Protein AF-A0A7U9XDM1-F1 (afdb_monomer_lite)

Structure (mmCIF, N/CA/C/O backbone):
data_AF-A0A7U9XDM1-F1
#
_entry.id   AF-A0A7U9XDM1-F1
#
loop_
_atom_site.group_PDB
_atom_site.id
_atom_site.type_symbol
_atom_site.label_atom_id
_atom_site.label_alt_id
_atom_site.label_comp_id
_atom_site.label_asym_id
_atom_site.label_entity_id
_atom_site.label_seq_id
_atom_site.pdbx_PDB_ins_code
_atom_site.Cartn_x
_atom_site.Cartn_y
_atom_site.Cartn_z
_atom_site.occupancy
_atom_site.B_iso_or_equiv
_atom_site.auth_seq_id
_atom_site.auth_comp_id
_atom_site.auth_asym_id
_atom_site.auth_atom_id
_atom_site.pdbx_PDB_model_num
ATOM 1 N N . MET A 1 1 ? -12.995 -6.544 16.988 1.00 60.53 1 MET A N 1
ATOM 2 C CA . MET A 1 1 ? -12.131 -7.502 16.259 1.00 60.53 1 MET A CA 1
ATOM 3 C C . MET A 1 1 ? -12.207 -7.291 14.755 1.00 60.53 1 MET A C 1
ATOM 5 O O . MET A 1 1 ? -11.154 -7.206 14.151 1.00 60.53 1 MET A O 1
ATOM 9 N N . GLU A 1 2 ? -13.392 -7.068 14.177 1.00 77.31 2 GLU A N 1
ATOM 10 C CA . GLU A 1 2 ? -13.591 -6.859 12.726 1.00 77.31 2 GLU A CA 1
ATOM 11 C C . GLU A 1 2 ? -12.646 -5.851 12.046 1.00 77.31 2 GLU A C 1
ATOM 13 O O . GLU A 1 2 ? -12.145 -6.116 10.959 1.00 77.31 2 GLU A O 1
ATOM 18 N N . GLN A 1 3 ? -12.363 -4.711 12.679 1.00 78.56 3 GLN A N 1
ATOM 19 C CA . GLN A 1 3 ? -11.486 -3.685 12.096 1.00 78.56 3 GLN A CA 1
ATOM 20 C C . GLN A 1 3 ? -10.025 -4.151 11.987 1.00 78.56 3 GLN A C 1
ATOM 22 O O . GLN A 1 3 ? -9.343 -3.845 11.015 1.00 78.56 3 GLN A O 1
ATOM 27 N N . ILE A 1 4 ? -9.552 -4.933 12.961 1.00 85.19 4 ILE A N 1
ATOM 28 C CA . ILE A 1 4 ? -8.198 -5.499 12.941 1.00 85.19 4 ILE A CA 1
ATOM 29 C C . ILE A 1 4 ? -8.095 -6.539 11.822 1.00 85.19 4 ILE A C 1
ATOM 31 O O . ILE A 1 4 ? -7.124 -6.531 11.072 1.00 85.19 4 ILE A O 1
ATOM 35 N N . ASP A 1 5 ? -9.125 -7.368 11.646 1.00 88.75 5 ASP A N 1
ATOM 36 C CA . ASP A 1 5 ? -9.161 -8.369 10.576 1.00 88.75 5 ASP A CA 1
ATOM 37 C C . ASP A 1 5 ? -9.149 -7.721 9.182 1.00 88.75 5 ASP A C 1
ATOM 39 O O . ASP A 1 5 ? -8.523 -8.243 8.260 1.00 88.75 5 ASP A O 1
ATOM 43 N N . GLN A 1 6 ? -9.796 -6.560 9.019 1.00 86.62 6 GLN A N 1
ATOM 44 C CA . GLN A 1 6 ? -9.736 -5.785 7.774 1.00 86.62 6 GLN A CA 1
ATOM 45 C C . GLN A 1 6 ? -8.320 -5.275 7.481 1.00 86.62 6 GLN A C 1
ATOM 47 O O . GLN A 1 6 ? -7.855 -5.389 6.345 1.00 86.62 6 GLN A O 1
ATOM 52 N N . VAL A 1 7 ? -7.609 -4.775 8.498 1.00 87.19 7 VAL A N 1
ATOM 53 C CA . VAL A 1 7 ? -6.209 -4.343 8.352 1.00 87.19 7 VAL A CA 1
ATOM 54 C C . VAL A 1 7 ? -5.308 -5.528 8.007 1.00 87.19 7 VAL A C 1
ATOM 56 O O . VAL A 1 7 ? -4.490 -5.413 7.098 1.00 87.19 7 VAL A O 1
ATOM 59 N N . ILE A 1 8 ? -5.481 -6.674 8.671 1.00 90.38 8 ILE A N 1
ATOM 60 C CA . ILE A 1 8 ? -4.696 -7.886 8.393 1.00 90.38 8 ILE A CA 1
ATOM 61 C C . ILE A 1 8 ? -4.900 -8.332 6.943 1.00 90.38 8 ILE A C 1
ATOM 63 O O . ILE A 1 8 ? -3.925 -8.460 6.211 1.00 90.38 8 ILE A O 1
ATOM 67 N N . ARG A 1 9 ? -6.151 -8.449 6.477 1.00 91.25 9 ARG A N 1
ATOM 68 C CA . ARG A 1 9 ? -6.449 -8.814 5.078 1.00 91.25 9 ARG A CA 1
ATOM 69 C C . ARG A 1 9 ? -5.835 -7.841 4.073 1.00 91.25 9 ARG A C 1
ATOM 71 O O . ARG A 1 9 ? -5.350 -8.254 3.022 1.00 91.25 9 ARG A O 1
ATOM 78 N N . MET A 1 10 ? -5.853 -6.545 4.386 1.00 88.94 10 MET A N 1
ATOM 79 C CA . MET A 1 10 ? -5.206 -5.537 3.552 1.00 88.94 10 MET A CA 1
ATOM 80 C C . MET A 1 10 ? -3.692 -5.782 3.470 1.00 88.94 10 MET A C 1
ATOM 82 O O . MET A 1 10 ? -3.140 -5.763 2.369 1.00 88.94 10 MET A O 1
ATOM 86 N N . LEU A 1 11 ? -3.025 -6.027 4.602 1.00 90.19 11 LEU A N 1
ATOM 87 C CA . LEU A 1 11 ? -1.582 -6.282 4.657 1.00 90.19 11 LEU A CA 1
ATOM 88 C C . LEU A 1 11 ? -1.196 -7.591 3.958 1.00 90.19 11 LEU A C 1
ATOM 90 O O . LEU A 1 11 ? -0.227 -7.593 3.198 1.00 90.19 11 LEU A O 1
ATOM 94 N N . ASP A 1 12 ? -1.981 -8.653 4.134 1.00 91.62 12 ASP A N 1
ATOM 95 C CA . ASP A 1 12 ? -1.766 -9.941 3.465 1.00 91.62 12 ASP A CA 1
ATOM 96 C C . ASP A 1 12 ? -1.803 -9.775 1.942 1.00 91.62 12 ASP A C 1
ATOM 98 O O . ASP A 1 12 ? -0.876 -10.196 1.252 1.00 91.62 12 ASP A O 1
ATOM 102 N N . SER A 1 13 ? -2.790 -9.039 1.411 1.00 90.00 13 SER A N 1
ATOM 103 C CA . SER A 1 13 ? -2.864 -8.769 -0.033 1.00 90.00 13 SER A CA 1
ATOM 104 C C . SER A 1 13 ? -1.651 -7.992 -0.571 1.00 90.00 13 SER A C 1
ATOM 106 O O . SER A 1 13 ? -1.246 -8.174 -1.719 1.00 90.00 13 SER A O 1
ATOM 108 N N . MET A 1 14 ? -1.042 -7.119 0.244 1.00 86.44 14 MET A N 1
ATOM 109 C CA . MET A 1 14 ? 0.172 -6.393 -0.142 1.00 86.44 14 MET A CA 1
ATOM 110 C C . MET A 1 14 ? 1.399 -7.309 -0.141 1.00 86.44 14 MET A C 1
ATOM 112 O O . MET A 1 14 ? 2.226 -7.218 -1.049 1.00 86.44 14 MET A O 1
ATOM 116 N N . ALA A 1 15 ? 1.509 -8.196 0.849 1.00 87.25 15 ALA A N 1
ATOM 117 C CA . ALA A 1 15 ? 2.586 -9.173 0.930 1.00 87.25 15 ALA A CA 1
ATOM 118 C C . ALA A 1 15 ? 2.513 -10.192 -0.222 1.00 87.25 15 ALA A C 1
ATOM 120 O O . ALA A 1 15 ? 3.533 -10.455 -0.860 1.00 87.25 15 ALA A O 1
ATOM 121 N N . GLU A 1 16 ? 1.316 -10.693 -0.551 1.00 88.38 16 GLU A N 1
ATOM 122 C CA . GLU A 1 16 ? 1.072 -11.560 -1.718 1.00 88.38 16 GLU A CA 1
ATOM 123 C C . GLU A 1 16 ? 1.461 -10.878 -3.036 1.00 88.38 16 GLU A C 1
ATOM 125 O O . GLU A 1 16 ? 2.028 -11.513 -3.924 1.00 88.38 16 GLU A O 1
ATOM 130 N N . ALA A 1 17 ? 1.234 -9.566 -3.146 1.00 84.94 17 ALA A N 1
ATOM 131 C CA . ALA A 1 17 ? 1.660 -8.759 -4.288 1.00 84.94 17 ALA A CA 1
ATOM 132 C C . ALA A 1 17 ? 3.178 -8.459 -4.317 1.00 84.94 17 ALA A C 1
ATOM 134 O O . ALA A 1 17 ? 3.638 -7.716 -5.183 1.00 84.94 17 ALA A O 1
ATOM 135 N N . GLY A 1 18 ? 3.964 -9.005 -3.382 1.00 81.25 18 GLY A N 1
ATOM 136 C CA . GLY A 1 18 ? 5.421 -8.850 -3.330 1.00 81.25 18 GLY A CA 1
ATOM 137 C C . GLY A 1 18 ? 5.909 -7.564 -2.657 1.00 81.25 18 GLY A C 1
ATOM 138 O O . GLY A 1 18 ? 7.099 -7.244 -2.724 1.00 81.25 18 GLY A O 1
ATOM 139 N N . VAL A 1 19 ? 5.031 -6.814 -1.980 1.00 80.88 19 VAL A N 1
ATOM 140 C CA . VAL A 1 19 ? 5.418 -5.592 -1.260 1.00 80.88 19 VAL A CA 1
ATOM 141 C C . VAL A 1 19 ? 6.111 -5.970 0.049 1.00 80.88 19 VAL A C 1
ATOM 143 O O . VAL A 1 19 ? 5.475 -6.378 1.015 1.00 80.88 19 VAL A O 1
ATOM 146 N N . SER A 1 20 ? 7.436 -5.813 0.103 1.00 75.06 20 SER A N 1
ATOM 147 C CA . SER A 1 20 ? 8.220 -6.279 1.260 1.00 75.06 20 SER A CA 1
ATOM 148 C C . SER A 1 20 ? 8.306 -5.289 2.430 1.00 75.06 20 SER A C 1
ATOM 150 O O . SER A 1 20 ? 8.670 -5.686 3.535 1.00 75.06 20 SER A O 1
ATOM 152 N N . ARG A 1 21 ? 8.081 -3.987 2.204 1.00 76.06 21 ARG A N 1
ATOM 153 C CA . ARG A 1 21 ? 8.224 -2.945 3.233 1.00 76.06 21 ARG A CA 1
ATOM 154 C C . ARG A 1 21 ? 7.009 -2.035 3.203 1.00 76.06 21 ARG A C 1
ATOM 156 O O . ARG A 1 21 ? 6.813 -1.293 2.248 1.00 76.06 21 ARG A O 1
ATOM 163 N N . ILE A 1 22 ? 6.226 -2.083 4.273 1.00 83.12 22 ILE A N 1
ATOM 164 C CA . ILE A 1 22 ? 4.987 -1.324 4.416 1.00 83.12 22 ILE A CA 1
ATOM 165 C C . ILE A 1 22 ? 5.162 -0.380 5.603 1.00 83.12 22 ILE A C 1
ATOM 167 O O . ILE A 1 22 ? 5.528 -0.811 6.695 1.00 83.12 22 ILE A O 1
ATOM 171 N N . LYS A 1 23 ? 4.921 0.913 5.381 1.00 84.44 23 LYS A N 1
ATOM 172 C CA . LYS A 1 23 ? 4.804 1.910 6.447 1.00 84.44 23 LYS A CA 1
ATOM 173 C C . LYS A 1 23 ? 3.316 2.175 6.650 1.00 84.44 23 LYS A C 1
ATOM 175 O O . LYS A 1 23 ? 2.647 2.588 5.708 1.00 84.44 23 LYS A O 1
ATOM 180 N N . VAL A 1 24 ? 2.809 1.897 7.847 1.00 86.75 24 VAL A N 1
ATOM 181 C CA . VAL A 1 24 ? 1.410 2.144 8.216 1.00 86.75 24 VAL A CA 1
ATOM 182 C C . VAL A 1 24 ? 1.383 3.319 9.179 1.00 86.75 24 VAL A C 1
ATOM 184 O O . VAL A 1 24 ? 2.082 3.300 10.190 1.00 86.75 24 VAL A O 1
ATOM 187 N N . GLU A 1 25 ? 0.597 4.337 8.853 1.00 86.69 25 GLU A N 1
ATOM 188 C CA . GLU A 1 25 ? 0.412 5.532 9.674 1.00 86.69 25 GLU A CA 1
ATOM 189 C C . GLU A 1 25 ? -1.078 5.842 9.777 1.00 86.69 25 GLU A C 1
ATOM 191 O O . GLU A 1 25 ? -1.843 5.598 8.843 1.00 86.69 25 GLU A O 1
ATOM 196 N N . THR A 1 26 ? -1.486 6.375 10.923 1.00 86.38 26 THR A N 1
ATOM 197 C CA . THR A 1 26 ? -2.823 6.931 11.121 1.00 86.38 26 THR A CA 1
ATOM 198 C C . THR A 1 26 ? -2.798 8.409 10.746 1.00 86.38 26 THR A C 1
ATOM 200 O O . THR A 1 26 ? -1.856 9.110 11.112 1.00 86.38 26 THR A O 1
ATOM 203 N N . SER A 1 27 ? -3.823 8.891 10.050 1.00 85.06 27 SER A N 1
ATOM 204 C CA . SER A 1 27 ? -3.979 10.308 9.711 1.00 85.06 27 SER A CA 1
ATOM 205 C C . SER A 1 27 ? -5.401 10.754 10.020 1.00 85.06 27 SER A C 1
ATOM 207 O O . SER A 1 27 ? -6.345 10.016 9.752 1.00 85.06 27 SER A O 1
ATOM 209 N N . GLU A 1 28 ? -5.541 11.962 10.562 1.00 87.75 28 GLU A N 1
ATOM 210 C CA . GLU A 1 28 ? -6.836 12.602 10.827 1.00 87.75 28 GLU A CA 1
ATOM 211 C C . GLU A 1 28 ? -7.514 13.102 9.538 1.00 87.75 28 GLU A C 1
ATOM 213 O O . GLU A 1 28 ? -8.712 13.364 9.524 1.00 87.75 28 GLU A O 1
ATOM 218 N N . GLU A 1 29 ? -6.762 13.210 8.439 1.00 87.00 29 GLU A N 1
ATOM 219 C CA . GLU A 1 29 ? -7.263 13.642 7.126 1.00 87.00 29 GLU A CA 1
ATOM 220 C C . GLU A 1 29 ? -7.903 12.496 6.324 1.00 87.00 29 GLU A C 1
ATOM 222 O O . GLU A 1 29 ? -8.458 12.713 5.246 1.00 87.00 29 GLU A O 1
ATOM 227 N N . VAL A 1 30 ? -7.781 11.261 6.815 1.00 83.25 30 VAL A N 1
ATOM 228 C CA . VAL A 1 30 ? -8.315 10.057 6.176 1.00 83.25 30 VAL A CA 1
ATOM 229 C C . VAL A 1 30 ? -9.604 9.673 6.894 1.00 83.25 30 VAL A C 1
ATOM 231 O O . VAL A 1 30 ? -9.603 9.483 8.108 1.00 83.25 30 VAL A O 1
ATOM 234 N N . GLU A 1 31 ? -10.706 9.565 6.146 1.00 85.25 31 GLU A N 1
ATOM 235 C CA . GLU A 1 31 ? -12.009 9.201 6.711 1.00 85.25 31 GLU A CA 1
ATOM 236 C C . GLU A 1 31 ? -11.940 7.855 7.440 1.00 85.25 31 GLU A C 1
ATOM 238 O O . GLU A 1 31 ? -11.276 6.915 6.988 1.00 85.25 31 GLU A O 1
ATOM 243 N N . GLU A 1 32 ? -12.653 7.751 8.560 1.00 79.44 32 GLU A N 1
ATOM 244 C CA . GLU A 1 32 ? -12.687 6.540 9.372 1.00 79.44 32 GLU A CA 1
ATOM 245 C C . GLU A 1 32 ? -13.159 5.334 8.540 1.00 79.44 32 GLU A C 1
ATOM 247 O O . GLU A 1 32 ? -14.175 5.382 7.848 1.00 79.44 32 GLU A O 1
ATOM 252 N N . GLY A 1 33 ? -12.389 4.244 8.577 1.00 79.19 33 GLY A N 1
ATOM 253 C CA . GLY A 1 33 ? -12.643 3.045 7.770 1.00 79.19 33 GLY A CA 1
ATOM 254 C C . GLY A 1 33 ? -12.099 3.099 6.337 1.00 79.19 33 GLY A C 1
ATOM 255 O O . GLY A 1 33 ? -12.183 2.098 5.625 1.00 79.19 33 GLY A O 1
ATOM 256 N N . SER A 1 34 ? -11.499 4.214 5.914 1.00 78.56 34 SER A N 1
ATOM 257 C CA . SER A 1 34 ? -10.806 4.321 4.627 1.00 78.56 34 SER A CA 1
ATOM 258 C C . SER A 1 34 ? -9.289 4.148 4.779 1.00 78.56 34 SER A C 1
ATOM 260 O O . SER A 1 34 ? -8.703 4.419 5.826 1.00 78.56 34 SER A O 1
ATOM 262 N N . ALA A 1 35 ? -8.635 3.663 3.723 1.00 82.19 35 ALA A N 1
ATOM 263 C CA . ALA A 1 35 ? -7.185 3.506 3.675 1.00 82.19 35 ALA A CA 1
ATOM 264 C C . ALA A 1 35 ? -6.651 4.051 2.350 1.00 82.19 35 ALA A C 1
ATOM 266 O O . ALA A 1 35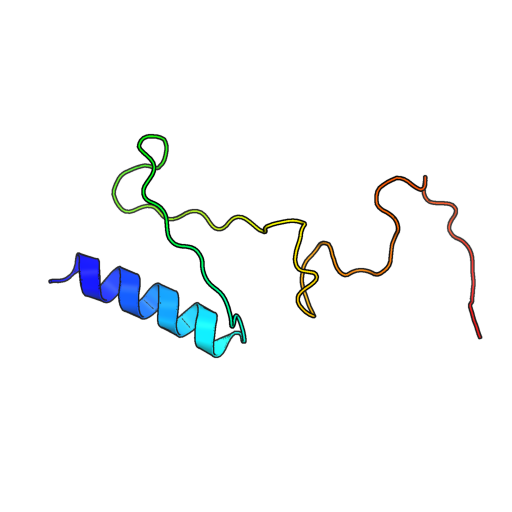 ? -7.184 3.755 1.279 1.00 82.19 35 ALA A O 1
ATOM 267 N N . ARG A 1 36 ? -5.566 4.831 2.412 1.00 82.75 36 ARG A N 1
ATOM 268 C CA . ARG A 1 36 ? -4.907 5.397 1.231 1.00 82.75 36 ARG A CA 1
ATOM 269 C C . ARG A 1 36 ? -3.510 4.816 1.074 1.00 82.75 36 ARG A C 1
ATOM 271 O O . ARG A 1 36 ? -2.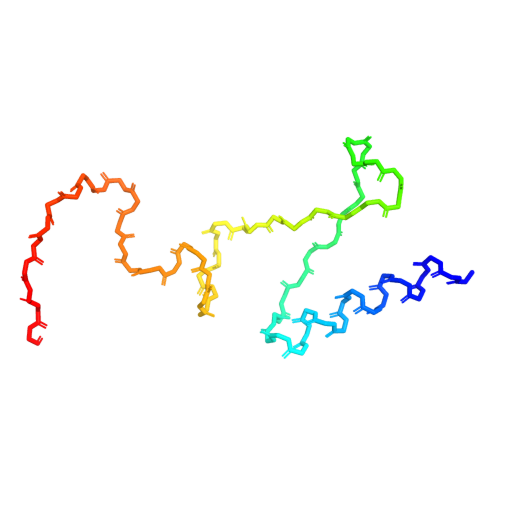727 4.789 2.018 1.00 82.75 36 ARG A O 1
ATOM 278 N N . ARG A 1 37 ? -3.181 4.383 -0.145 1.00 83.69 37 ARG A N 1
ATOM 279 C CA . ARG A 1 37 ? -1.835 3.924 -0.499 1.00 83.69 37 ARG A CA 1
ATOM 280 C C . ARG A 1 37 ? -1.043 5.096 -1.079 1.00 83.69 37 ARG A C 1
ATOM 282 O O . ARG A 1 37 ? -1.509 5.752 -2.008 1.00 83.69 37 ARG A O 1
ATOM 289 N N . ALA A 1 38 ? 0.143 5.347 -0.537 1.00 76.88 38 ALA A N 1
ATOM 290 C CA . ALA A 1 38 ? 1.085 6.333 -1.051 1.00 76.88 38 ALA A CA 1
ATOM 291 C C . ALA A 1 38 ? 2.420 5.645 -1.353 1.00 76.88 38 ALA A C 1
ATOM 293 O O . ALA A 1 38 ? 2.905 4.839 -0.560 1.00 76.88 38 ALA A O 1
ATOM 294 N N . TYR A 1 39 ? 3.000 5.952 -2.510 1.00 70.81 39 TYR A N 1
ATOM 295 C CA . TYR A 1 39 ? 4.305 5.436 -2.911 1.00 70.81 39 TYR A CA 1
ATOM 296 C C . TYR A 1 39 ? 5.391 6.418 -2.469 1.00 70.81 39 TYR A C 1
ATOM 298 O O . TYR A 1 39 ? 5.321 7.607 -2.770 1.00 70.81 39 TYR A O 1
ATOM 306 N N . HIS A 1 40 ? 6.400 5.927 -1.750 1.00 65.69 40 HIS A N 1
ATOM 307 C CA . HIS A 1 40 ? 7.539 6.747 -1.351 1.00 65.69 40 HIS A CA 1
ATOM 308 C C . HIS A 1 40 ? 8.599 6.745 -2.459 1.00 65.69 40 HIS A C 1
ATOM 310 O O . HIS A 1 40 ? 9.109 5.690 -2.833 1.00 65.69 40 HIS A O 1
ATOM 316 N N . HIS A 1 41 ? 8.982 7.930 -2.936 1.00 60.03 41 HIS A N 1
ATOM 317 C CA . HIS A 1 41 ? 9.882 8.122 -4.084 1.00 60.03 41 HIS A CA 1
ATOM 318 C C . HIS A 1 41 ? 11.324 7.614 -3.855 1.00 60.03 41 HIS A C 1
ATOM 320 O O . HIS A 1 41 ? 12.122 7.572 -4.781 1.00 60.03 41 HIS A O 1
ATOM 326 N N . GLY A 1 42 ? 11.676 7.215 -2.628 1.00 57.12 42 GLY A N 1
ATOM 327 C CA . GLY A 1 42 ? 13.024 6.754 -2.265 1.00 57.12 42 GLY A CA 1
ATOM 328 C C . GLY A 1 42 ? 13.305 5.258 -2.463 1.00 57.12 42 GLY A C 1
ATOM 329 O O . GLY A 1 42 ? 14.434 4.831 -2.234 1.00 57.12 42 GLY A O 1
ATOM 330 N N . ARG A 1 43 ? 12.310 4.443 -2.842 1.00 59.47 43 ARG A N 1
ATOM 331 C CA . ARG A 1 43 ? 12.512 3.015 -3.131 1.00 59.47 43 ARG A CA 1
ATOM 332 C C . ARG A 1 43 ? 11.895 2.679 -4.483 1.00 59.47 43 ARG A C 1
ATOM 334 O O . ARG A 1 43 ? 10.679 2.563 -4.608 1.00 59.47 43 ARG A O 1
ATOM 341 N N . CYS A 1 44 ? 12.749 2.503 -5.485 1.00 61.31 44 CYS A N 1
ATOM 342 C CA . CYS A 1 44 ? 12.367 1.930 -6.770 1.00 61.31 44 CYS A CA 1
ATOM 343 C C . CYS A 1 44 ? 12.156 0.426 -6.592 1.00 61.31 44 CYS A C 1
ATOM 345 O O . CYS A 1 44 ? 13.001 -0.383 -6.968 1.00 61.31 44 CYS A O 1
ATOM 347 N N . ASP A 1 45 ? 11.053 0.055 -5.945 1.00 60.09 45 ASP A N 1
ATOM 348 C CA . ASP A 1 45 ? 10.577 -1.319 -6.012 1.00 60.09 45 ASP A CA 1
ATOM 349 C C . ASP A 1 45 ? 10.362 -1.704 -7.472 1.00 60.09 45 ASP A C 1
ATOM 351 O O . ASP 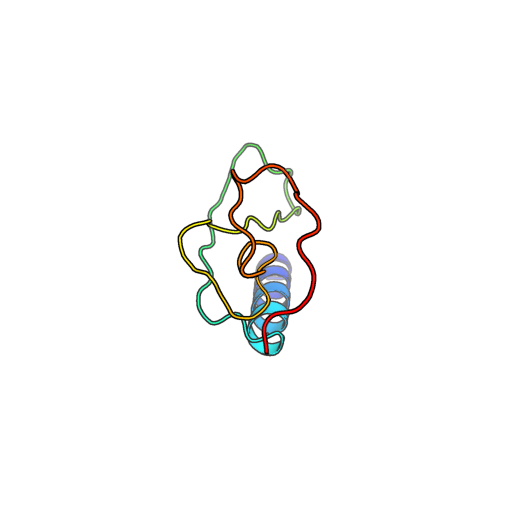A 1 45 ? 9.880 -0.895 -8.268 1.00 60.09 45 ASP A O 1
ATOM 355 N N . VAL A 1 46 ? 10.750 -2.929 -7.832 1.00 56.84 46 VAL A N 1
ATOM 356 C CA . VAL A 1 46 ? 10.509 -3.468 -9.173 1.00 56.84 46 VAL A CA 1
ATOM 357 C C . VAL A 1 46 ? 8.993 -3.480 -9.385 1.00 56.84 46 VAL A C 1
ATOM 359 O O . VAL A 1 46 ? 8.278 -4.169 -8.663 1.00 56.84 46 VAL A O 1
ATOM 362 N N . GLY A 1 47 ? 8.504 -2.665 -10.324 1.00 58.94 47 GLY A N 1
ATOM 363 C CA . GLY A 1 47 ? 7.069 -2.451 -10.561 1.00 58.94 47 GLY A CA 1
ATOM 364 C C . GLY A 1 47 ? 6.470 -1.185 -9.927 1.00 58.94 47 GLY A C 1
ATOM 365 O O . GLY A 1 47 ? 5.276 -0.941 -10.085 1.00 58.94 47 GLY A O 1
ATOM 366 N N . SER A 1 48 ? 7.263 -0.353 -9.242 1.00 64.56 48 SER A N 1
ATOM 367 C CA . SER A 1 48 ? 6.838 0.993 -8.835 1.00 64.56 48 SER A CA 1
ATOM 368 C C . SER A 1 48 ? 6.528 1.851 -10.073 1.00 64.56 48 SER A C 1
ATOM 370 O O . SER A 1 48 ? 7.311 1.818 -11.025 1.00 64.56 48 SER A O 1
ATOM 372 N N . PRO A 1 49 ? 5.471 2.692 -10.059 1.00 66.75 49 PRO A N 1
ATOM 373 C CA . PRO A 1 49 ? 5.201 3.655 -11.134 1.00 66.75 49 PRO A CA 1
ATOM 374 C C . PRO A 1 49 ? 6.368 4.614 -11.409 1.00 66.75 49 PRO A C 1
ATOM 376 O O . PRO A 1 49 ? 6.435 5.215 -12.474 1.00 66.75 49 PRO A O 1
ATOM 379 N N . PHE A 1 50 ? 7.283 4.756 -10.447 1.00 63.88 50 PHE A N 1
ATOM 380 C CA . PHE A 1 50 ? 8.467 5.609 -10.538 1.00 63.88 50 PHE A CA 1
ATOM 381 C C . PHE A 1 50 ? 9.740 4.842 -10.937 1.00 63.88 50 PHE A C 1
ATOM 383 O O . PHE A 1 50 ? 10.782 5.452 -11.147 1.00 63.88 50 PHE A O 1
ATOM 390 N N . ALA A 1 51 ? 9.680 3.511 -11.050 1.00 64.94 51 ALA A N 1
ATOM 391 C CA . ALA A 1 51 ? 10.793 2.653 -11.464 1.00 64.94 51 ALA A CA 1
ATOM 392 C C . ALA A 1 51 ? 10.716 2.304 -12.964 1.00 64.94 51 ALA A C 1
ATOM 394 O O . ALA A 1 51 ? 10.983 1.172 -13.361 1.00 64.94 51 ALA A O 1
ATOM 395 N N . THR A 1 52 ? 10.315 3.264 -13.800 1.00 70.44 52 THR A N 1
ATOM 396 C CA . THR A 1 52 ? 10.165 3.092 -15.258 1.00 70.44 52 THR A CA 1
ATOM 397 C C . THR A 1 52 ? 11.480 3.250 -16.023 1.00 70.44 52 THR A C 1
ATOM 399 O O . THR A 1 52 ? 11.528 2.969 -17.215 1.00 70.44 52 THR A O 1
ATOM 402 N N . GLY A 1 53 ? 12.549 3.708 -15.360 1.00 68.38 53 GLY A N 1
ATOM 403 C CA . GLY A 1 53 ? 13.830 4.033 -15.998 1.00 68.38 53 GLY A CA 1
ATOM 404 C C . GLY A 1 53 ? 13.826 5.362 -16.762 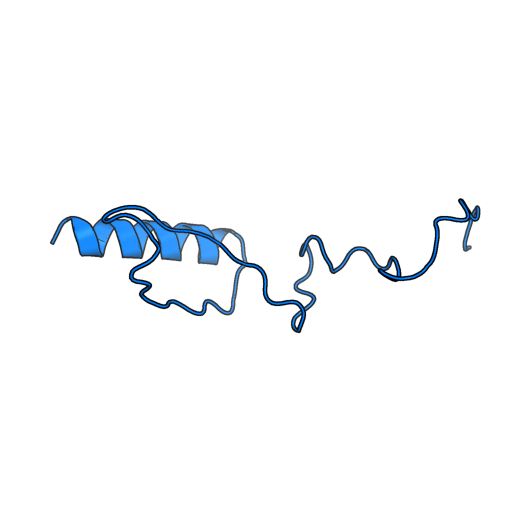1.00 68.38 53 GLY A C 1
ATOM 405 O O . GLY A 1 53 ? 14.879 5.786 -17.229 1.00 68.38 53 GLY A O 1
ATOM 406 N N . ALA A 1 54 ? 12.676 6.036 -16.852 1.00 64.50 54 ALA A N 1
ATOM 407 C CA . ALA A 1 54 ? 12.566 7.383 -17.392 1.00 64.50 54 ALA A CA 1
ATOM 408 C C . ALA A 1 54 ? 12.935 8.415 -16.318 1.00 64.50 54 ALA A C 1
ATOM 410 O O . ALA A 1 54 ? 12.491 8.327 -15.170 1.00 64.50 54 ALA A O 1
ATOM 411 N N . LEU A 1 55 ? 13.761 9.390 -16.693 1.00 64.19 55 LEU A N 1
ATOM 412 C CA . LEU A 1 55 ? 14.100 10.519 -15.835 1.00 64.19 55 LEU A CA 1
ATOM 413 C C . LEU A 1 55 ? 12.880 11.446 -15.749 1.00 64.19 55 LEU A C 1
ATOM 415 O O . LEU A 1 55 ? 12.331 11.851 -16.768 1.00 64.19 55 LEU A O 1
ATOM 419 N N . PHE A 1 56 ? 12.424 11.725 -14.526 1.00 59.75 56 PHE A N 1
ATOM 420 C CA . PHE A 1 56 ? 11.176 12.453 -14.247 1.00 59.75 56 PHE A CA 1
ATOM 421 C C . PHE A 1 56 ? 11.182 13.905 -14.762 1.00 59.75 56 PHE A C 1
ATOM 423 O O . PHE A 1 56 ? 10.129 14.507 -14.942 1.00 59.75 56 PHE A O 1
ATOM 430 N N . ASP A 1 57 ? 12.368 14.463 -14.976 1.00 65.50 57 ASP A N 1
ATOM 431 C CA . ASP A 1 57 ? 12.644 15.850 -15.343 1.00 65.50 57 ASP A CA 1
ATOM 432 C C . ASP A 1 57 ? 13.161 16.018 -16.779 1.00 65.50 57 ASP A C 1
ATOM 434 O O . ASP A 1 57 ? 13.435 17.140 -17.204 1.00 65.50 57 ASP A O 1
ATOM 438 N N . LEU A 1 58 ? 13.279 14.928 -17.540 1.00 60.47 58 LEU A N 1
ATOM 439 C CA . LEU A 1 58 ? 13.579 14.999 -18.965 1.00 60.47 58 LEU A CA 1
ATOM 440 C C . LEU A 1 58 ? 12.275 15.138 -19.746 1.00 60.47 58 LEU A C 1
ATOM 442 O O . LEU 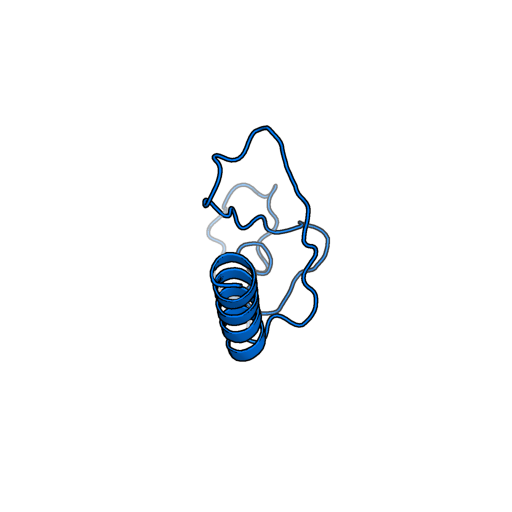A 1 58 ? 11.425 14.249 -19.731 1.00 60.47 58 LEU A O 1
ATOM 446 N N . GLU A 1 59 ? 12.129 16.269 -20.434 1.00 59.75 59 GLU A N 1
ATOM 447 C CA . GLU A 1 59 ? 11.098 16.455 -21.452 1.00 59.75 59 GLU A CA 1
ATOM 448 C C . GLU A 1 59 ? 11.206 15.303 -22.468 1.00 59.75 59 GLU A C 1
ATOM 450 O O . GLU A 1 59 ? 12.308 14.983 -22.917 1.00 59.75 59 GLU A O 1
ATOM 455 N N . GLU A 1 60 ? 10.089 14.632 -22.780 1.00 57.03 60 GLU A N 1
ATOM 456 C CA . GLU A 1 60 ? 10.072 13.481 -23.691 1.00 57.03 60 GLU A CA 1
ATOM 457 C C . GLU A 1 60 ? 10.575 13.873 -25.092 1.00 57.03 60 GLU A C 1
ATOM 459 O O . GLU A 1 60 ? 9.797 14.216 -25.982 1.00 57.03 60 GLU A O 1
ATOM 464 N N . GLU A 1 61 ? 11.874 13.734 -25.349 1.00 55.16 61 GLU A N 1
ATOM 465 C CA . GLU A 1 6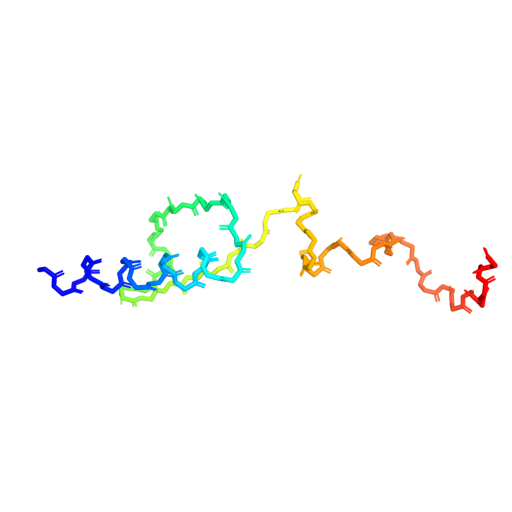1 ? 12.314 13.357 -26.682 1.00 55.16 61 GLU A CA 1
ATOM 466 C C . GLU A 1 61 ? 12.131 11.847 -26.803 1.00 55.16 61 GLU A C 1
ATOM 468 O O . GLU A 1 61 ? 12.817 11.048 -26.166 1.00 55.16 61 GLU A O 1
ATOM 473 N N . THR A 1 62 ? 11.156 11.464 -27.625 1.00 56.25 62 THR A N 1
ATOM 474 C CA . THR A 1 62 ? 10.911 10.099 -28.097 1.00 56.25 62 THR A CA 1
ATOM 475 C C . THR A 1 62 ? 12.129 9.596 -28.887 1.00 56.25 62 THR A C 1
ATOM 477 O O . THR A 1 62 ? 12.153 9.541 -30.116 1.00 56.25 62 THR A O 1
ATOM 480 N N . GLY A 1 63 ? 13.191 9.260 -28.158 1.00 44.84 63 GLY A N 1
ATOM 481 C CA . GLY A 1 63 ? 14.467 8.783 -28.665 1.00 44.84 63 GLY A CA 1
ATOM 482 C C . GLY A 1 63 ? 14.450 7.273 -28.848 1.00 44.84 63 GLY A C 1
ATOM 483 O O . GLY A 1 63 ? 14.518 6.511 -27.890 1.00 44.84 63 GLY A O 1
ATOM 484 N N . LYS A 1 64 ? 14.335 6.871 -30.111 1.00 47.44 64 LYS A N 1
ATOM 485 C CA . LYS A 1 64 ? 14.490 5.514 -30.642 1.00 47.44 64 LYS A CA 1
ATOM 486 C C . LYS A 1 64 ? 15.682 4.747 -30.052 1.00 47.44 64 LYS A C 1
ATOM 488 O O . LYS A 1 64 ? 16.763 5.302 -29.921 1.00 47.44 64 LYS A O 1
ATOM 493 N N . GLU A 1 65 ? 15.433 3.450 -29.858 1.00 49.44 65 GLU A N 1
ATOM 494 C CA . GLU A 1 65 ? 16.362 2.308 -29.888 1.00 49.44 65 GLU A CA 1
ATOM 495 C C . GLU A 1 65 ? 17.698 2.462 -29.142 1.00 49.44 65 GLU A C 1
ATOM 497 O O . GLU A 1 65 ? 18.659 3.031 -29.652 1.00 49.44 65 GLU A O 1
ATOM 502 N N . CYS A 1 66 ? 17.807 1.797 -27.990 1.00 38.47 66 CYS A N 1
ATOM 503 C CA . CYS A 1 66 ? 19.100 1.367 -27.466 1.00 38.47 66 CYS A CA 1
ATOM 504 C C . CYS A 1 66 ? 19.241 -0.144 -27.691 1.00 38.47 66 CYS A C 1
ATOM 506 O O . CYS A 1 66 ? 18.415 -0.919 -27.205 1.00 38.47 66 CYS A O 1
ATOM 508 N N . PHE A 1 67 ? 20.260 -0.504 -28.476 1.00 36.50 67 PHE A N 1
ATOM 509 C CA . PHE A 1 67 ? 20.783 -1.857 -28.683 1.00 36.50 67 PHE A CA 1
ATOM 510 C C . PHE A 1 67 ? 21.222 -2.521 -27.373 1.00 36.50 67 PHE A C 1
ATOM 512 O O . PHE A 1 67 ? 21.699 -1.789 -26.474 1.00 36.50 67 PHE A O 1
#

Foldseek 3Di:
DVLVVVVVVVVVVCVVVVNPDDDDDDDPVAPPPDDDDDDDLPDLDPPPPNVPPDDPPDDDPVDDDDD

pLDDT: mean 73.04, std 14.22, range [36.5, 91.62]

Secondary structure (DSSP, 8-state):
-HHHHHHHHHHHHHHHTT---------TTSPTT-------TT---TT-TT-SS--TTS---------

Radius of gyration: 17.25 Å; chains: 1; bounding box: 34×28×47 Å

Sequence (67 aa):
MEQIDQVIRMLDSMAEAGVSRIKVETSEEVEEGSARRAYHHGRCDVGSPFATGALFDLEEETGKECF